Protein AF-A0A7S1S7S4-F1 (afdb_monomer)

Secondary structure (DSSP, 8-state):
-PPP----------------------PPP-------PPPTT-EEE-TTT--EEEHHHHHHSTT-SS-HHHHHHHHHHTPEEHHHHHHHHHHHHHHS------------PPPPTT-EEE-TTT--EEEHHHHHHHHTTTS-HHHHHHHHHHT-EEHHHHHHHHHHS---

Radius of gyration: 30.2 Å; Cα contacts (8 Å, |Δi|>4): 126; chains: 1; bounding box: 64×33×102 Å

pLDDT: mean 80.89, std 17.16, range [42.88, 97.62]

Solvent-accessible surface area (backbone atoms only — not comparable to full-atom values): 10805 Å² total; per-residue (Å²): 140,86,83,91,78,86,80,77,85,77,78,77,76,77,76,76,78,70,70,76,73,78,74,70,70,81,69,73,79,78,85,72,67,90,78,68,86,82,59,64,85,48,43,25,28,38,80,86,81,67,46,73,43,28,58,61,54,59,72,70,41,83,78,80,74,69,52,77,67,54,48,50,49,44,52,53,75,60,29,42,46,50,70,58,52,53,49,51,52,52,48,50,61,54,59,73,57,63,77,71,61,78,80,82,68,64,87,81,64,84,84,55,80,87,47,47,27,31,37,81,89,80,70,46,75,37,29,64,67,55,45,43,71,75,38,50,91,82,40,58,68,68,60,51,50,50,42,51,53,74,64,30,44,45,56,72,56,54,53,50,45,56,71,67,50,72,91,125

Structure (mmCIF, N/CA/C/O backbone):
data_AF-A0A7S1S7S4-F1
#
_entry.id   AF-A0A7S1S7S4-F1
#
loop_
_atom_site.group_PDB
_atom_site.id
_atom_site.type_symbol
_atom_site.label_atom_id
_atom_site.label_alt_id
_atom_site.label_comp_id
_atom_site.label_asym_id
_atom_site.label_entity_id
_atom_site.label_seq_id
_atom_site.pdbx_PDB_ins_code
_atom_site.Cartn_x
_atom_site.Cartn_y
_atom_site.Cartn_z
_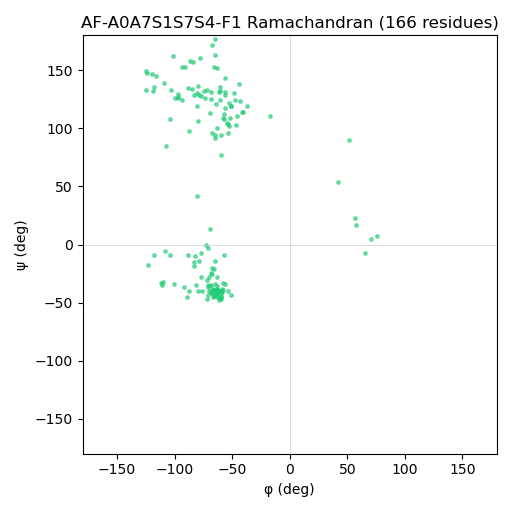atom_site.occupancy
_atom_site.B_iso_or_equiv
_atom_site.auth_seq_id
_atom_site.auth_comp_id
_atom_site.auth_asym_id
_atom_site.auth_atom_id
_atom_site.pdbx_PDB_model_num
ATOM 1 N N . SER A 1 1 ? 35.772 -14.552 69.432 1.00 52.38 1 SER A N 1
ATOM 2 C CA . SER A 1 1 ? 36.071 -13.744 68.235 1.00 52.38 1 SER A CA 1
ATOM 3 C C . SER A 1 1 ? 36.559 -14.619 67.094 1.00 52.38 1 SER A C 1
ATOM 5 O O . SER A 1 1 ? 37.679 -15.105 67.182 1.00 52.38 1 SER A O 1
ATOM 7 N N . PRO A 1 2 ? 35.753 -14.854 66.045 1.00 52.12 2 PRO A N 1
ATOM 8 C CA . PRO A 1 2 ? 36.224 -15.404 64.779 1.00 52.12 2 PRO A CA 1
ATOM 9 C C . PRO A 1 2 ? 36.389 -14.310 63.697 1.00 52.12 2 PRO A C 1
ATOM 11 O O . PRO A 1 2 ? 35.889 -13.194 63.863 1.00 52.12 2 PRO A O 1
ATOM 14 N N . PRO A 1 3 ? 37.147 -14.593 62.620 1.00 58.47 3 PRO A N 1
ATOM 15 C CA . PRO A 1 3 ? 37.834 -13.576 61.831 1.00 58.47 3 PRO A CA 1
ATOM 16 C C . PRO A 1 3 ? 37.029 -13.011 60.652 1.00 58.47 3 PRO A C 1
ATOM 18 O O . PRO A 1 3 ? 36.203 -13.672 60.025 1.00 58.47 3 PRO A O 1
ATOM 21 N N . ARG A 1 4 ? 37.388 -11.766 60.320 1.00 57.50 4 ARG A N 1
ATOM 22 C CA . ARG A 1 4 ? 37.015 -10.993 59.130 1.00 57.50 4 ARG A CA 1
ATOM 23 C C . ARG A 1 4 ? 37.275 -11.786 57.841 1.00 57.50 4 ARG A C 1
ATOM 25 O O . ARG A 1 4 ? 38.428 -12.070 57.521 1.00 57.50 4 ARG A O 1
ATOM 32 N N . ARG A 1 5 ? 36.232 -12.058 57.050 1.00 50.41 5 ARG A N 1
ATOM 33 C CA . ARG A 1 5 ? 36.373 -12.512 55.656 1.00 50.41 5 ARG A CA 1
ATOM 34 C C . ARG A 1 5 ? 36.069 -11.369 54.687 1.00 50.41 5 ARG A C 1
ATOM 36 O O . ARG A 1 5 ? 34.929 -10.954 54.518 1.00 50.41 5 ARG A O 1
ATOM 43 N N . ARG A 1 6 ? 37.148 -10.881 54.066 1.00 60.00 6 ARG A N 1
ATOM 44 C CA . ARG A 1 6 ? 37.174 -10.046 52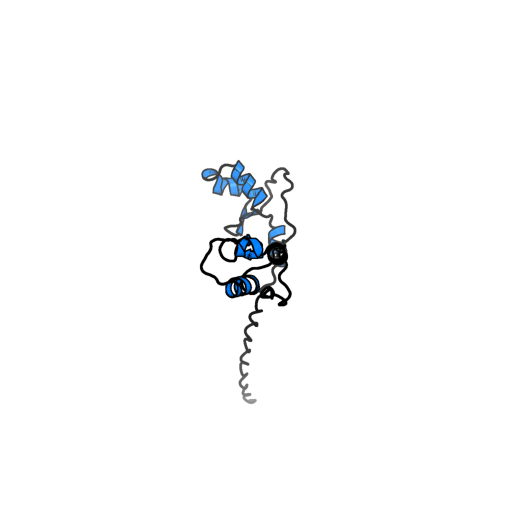.859 1.00 60.00 6 ARG A CA 1
ATOM 45 C C . ARG A 1 6 ? 36.427 -10.764 51.724 1.00 60.00 6 ARG A C 1
ATOM 47 O O . ARG A 1 6 ? 36.878 -11.817 51.285 1.00 60.00 6 ARG A O 1
ATOM 54 N N . SER A 1 7 ? 35.344 -10.167 51.234 1.00 52.00 7 SER A N 1
ATOM 55 C CA . SER A 1 7 ? 34.730 -10.481 49.933 1.00 52.00 7 SER A CA 1
ATOM 56 C C . SER A 1 7 ? 35.051 -9.294 49.026 1.00 52.00 7 SER A C 1
ATOM 58 O O . SER A 1 7 ? 34.461 -8.233 49.180 1.00 52.00 7 SER A O 1
ATOM 60 N N . ARG A 1 8 ? 36.219 -9.273 48.381 1.00 50.56 8 ARG A N 1
ATOM 61 C CA . ARG A 1 8 ? 36.526 -9.866 47.068 1.00 50.56 8 ARG A CA 1
ATOM 62 C C . ARG A 1 8 ? 35.518 -9.429 46.002 1.00 50.56 8 ARG A C 1
ATOM 64 O O . ARG A 1 8 ? 34.473 -10.039 45.807 1.00 50.56 8 ARG A O 1
ATOM 71 N N . GLU A 1 9 ? 35.901 -8.312 45.394 1.00 50.97 9 GLU A N 1
ATOM 72 C CA . GLU A 1 9 ? 35.527 -7.764 44.096 1.00 50.97 9 GLU A CA 1
ATOM 73 C C . GLU A 1 9 ? 34.873 -8.784 43.159 1.00 50.97 9 GLU A C 1
ATOM 75 O O . GLU A 1 9 ? 35.523 -9.691 42.638 1.00 50.97 9 GLU A O 1
ATOM 80 N N . ARG A 1 10 ? 33.573 -8.603 42.913 1.00 48.69 10 ARG A N 1
ATOM 81 C CA . ARG A 1 10 ? 32.925 -9.136 41.717 1.00 48.69 10 ARG A CA 1
ATOM 82 C C . ARG A 1 10 ? 33.076 -8.096 40.619 1.00 48.69 10 ARG A C 1
ATOM 84 O O . ARG A 1 10 ? 32.326 -7.120 40.575 1.00 48.69 10 ARG A O 1
ATOM 91 N N . SER A 1 11 ? 34.088 -8.317 39.779 1.00 48.34 11 SER A N 1
ATOM 92 C CA . SER A 1 11 ? 34.213 -7.739 38.446 1.00 48.34 11 SER A CA 1
ATOM 93 C C . SER A 1 11 ? 32.854 -7.752 37.767 1.00 48.34 11 SER A C 1
ATOM 95 O O . SER A 1 11 ? 32.294 -8.810 37.493 1.00 48.34 11 SER A O 1
ATOM 97 N N . ARG A 1 12 ? 32.317 -6.557 37.530 1.00 53.28 12 ARG A N 1
ATOM 98 C CA . ARG A 1 12 ? 31.197 -6.352 36.622 1.00 53.28 12 ARG A CA 1
ATOM 99 C C . ARG A 1 12 ? 31.723 -6.654 35.227 1.00 53.28 12 ARG A C 1
ATOM 101 O O . ARG A 1 12 ? 32.374 -5.806 34.618 1.00 53.28 12 ARG A O 1
ATOM 108 N N . GLU A 1 13 ? 31.499 -7.888 34.789 1.00 51.53 13 GLU A N 1
ATOM 109 C CA . GLU A 1 13 ? 31.555 -8.281 33.390 1.00 51.53 13 GLU A CA 1
ATOM 110 C C . GLU A 1 13 ? 30.791 -7.224 32.593 1.00 51.53 13 GLU A C 1
ATOM 112 O O . GLU A 1 13 ? 29.586 -7.026 32.757 1.00 51.53 13 GLU A O 1
ATOM 117 N N . ARG A 1 14 ? 31.551 -6.449 31.813 1.00 52.81 14 ARG A N 1
ATOM 118 C CA . ARG A 1 14 ? 31.018 -5.585 30.770 1.00 52.81 14 ARG A CA 1
ATOM 119 C C . ARG A 1 14 ? 30.397 -6.514 29.749 1.00 52.81 14 ARG A C 1
ATOM 121 O O . ARG A 1 14 ? 31.078 -6.993 28.849 1.00 52.81 14 ARG A O 1
ATOM 128 N N . ASP A 1 15 ? 29.114 -6.749 29.961 1.00 52.88 15 ASP A N 1
ATOM 129 C CA . ASP A 1 15 ? 28.184 -7.321 29.015 1.00 52.88 15 ASP A CA 1
ATOM 130 C C . ASP A 1 15 ? 28.380 -6.599 27.679 1.00 52.88 15 ASP A C 1
ATOM 132 O O . ASP 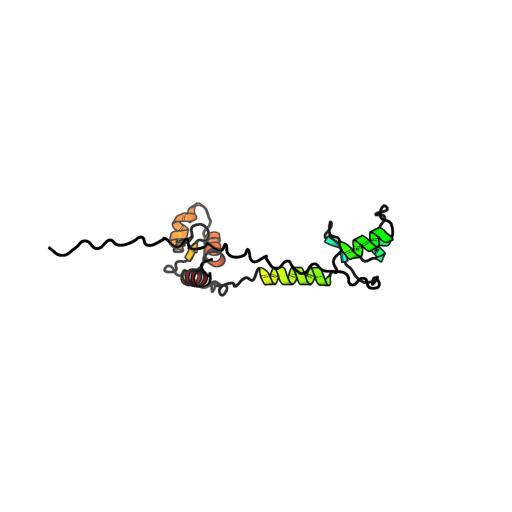A 1 15 ? 28.078 -5.408 27.510 1.00 52.88 15 ASP A O 1
ATOM 136 N N . GLY A 1 16 ? 29.069 -7.297 26.780 1.00 53.19 16 GLY A N 1
ATOM 137 C CA . GLY A 1 16 ? 29.349 -6.847 25.440 1.00 53.19 16 GLY A CA 1
ATOM 138 C C . GLY A 1 16 ? 28.024 -6.746 24.720 1.00 53.19 16 GLY A C 1
ATOM 139 O O . GLY A 1 16 ? 27.561 -7.728 24.147 1.00 53.19 16 GLY A O 1
ATOM 140 N N . ARG A 1 17 ? 27.445 -5.541 24.732 1.00 54.34 17 ARG A N 1
ATOM 141 C CA . ARG A 1 17 ? 26.387 -5.116 23.817 1.00 54.34 17 ARG A CA 1
ATOM 142 C C . ARG A 1 17 ? 26.926 -5.219 22.390 1.00 54.34 17 ARG A C 1
ATOM 144 O O . ARG A 1 17 ? 27.323 -4.222 21.787 1.00 54.34 17 ARG A O 1
ATOM 151 N N . ARG A 1 18 ? 26.978 -6.447 21.867 1.00 55.22 18 ARG A N 1
ATOM 152 C CA . ARG A 1 18 ? 26.962 -6.731 20.438 1.00 55.22 18 ARG A CA 1
ATOM 153 C C . ARG A 1 18 ? 25.718 -6.027 19.935 1.00 55.22 18 ARG A C 1
ATOM 155 O O . ARG A 1 18 ? 24.604 -6.449 20.229 1.00 55.22 18 ARG A O 1
ATOM 162 N N . ARG A 1 19 ? 25.931 -4.892 19.266 1.00 58.31 19 ARG A N 1
ATOM 163 C CA . ARG A 1 19 ? 24.908 -4.289 18.425 1.00 58.31 19 ARG A CA 1
ATOM 164 C C . ARG A 1 19 ? 24.351 -5.427 17.570 1.00 58.31 19 ARG A C 1
ATOM 166 O O . ARG A 1 19 ? 25.174 -6.104 16.948 1.00 58.31 19 ARG A O 1
ATOM 173 N N . PRO A 1 20 ? 23.033 -5.679 17.591 1.00 56.44 20 PRO A N 1
ATOM 174 C CA . PRO A 1 20 ? 22.445 -6.551 16.599 1.00 56.44 20 PRO A CA 1
ATOM 175 C C . PRO A 1 20 ? 22.884 -5.992 15.254 1.00 56.44 20 PRO A C 1
ATOM 177 O O . PRO A 1 20 ? 22.743 -4.792 14.988 1.00 56.44 20 PRO A O 1
ATOM 180 N N . ASP A 1 21 ? 23.562 -6.861 14.517 1.00 52.31 21 ASP A N 1
ATOM 181 C CA . ASP A 1 21 ? 23.887 -6.710 13.116 1.00 52.31 21 ASP A CA 1
ATOM 182 C C . ASP A 1 21 ? 22.680 -6.029 12.471 1.00 52.31 21 ASP A C 1
ATOM 184 O O . ASP A 1 21 ? 21.548 -6.498 12.625 1.00 52.31 21 ASP A O 1
ATOM 188 N N . GLN A 1 22 ? 22.886 -4.841 11.899 1.00 52.25 22 GLN A N 1
ATOM 189 C CA . GLN A 1 22 ? 21.874 -4.229 11.055 1.00 52.25 22 GLN A CA 1
ATOM 190 C C . GLN A 1 22 ? 21.672 -5.222 9.928 1.00 52.25 22 GLN A C 1
ATOM 192 O O . GLN A 1 22 ? 22.457 -5.230 8.990 1.00 52.25 22 GLN A O 1
ATOM 197 N N . GLU A 1 23 ? 20.676 -6.087 10.095 1.00 54.94 23 GLU A N 1
ATOM 198 C CA . GLU A 1 23 ? 20.212 -7.045 9.115 1.00 54.94 23 GLU A CA 1
ATOM 199 C C . GLU A 1 23 ? 19.929 -6.221 7.866 1.00 54.94 23 GLU A C 1
ATOM 201 O O . GLU A 1 23 ? 18.938 -5.482 7.792 1.00 54.94 23 GLU A O 1
ATOM 206 N N . GLU A 1 24 ? 20.924 -6.198 6.975 1.00 53.75 24 GLU A N 1
ATOM 207 C CA . GLU A 1 24 ? 20.909 -5.402 5.768 1.00 53.75 24 GLU A CA 1
ATOM 208 C C . GLU A 1 24 ? 19.663 -5.853 5.037 1.00 53.75 24 GLU A C 1
ATOM 210 O O . GLU A 1 24 ? 19.574 -7.000 4.593 1.00 53.75 24 GLU A O 1
ATOM 215 N N . LYS A 1 25 ? 18.653 -4.972 5.017 1.00 52.84 25 LYS A N 1
ATOM 216 C CA . LYS A 1 25 ? 17.396 -5.221 4.321 1.00 52.84 25 LYS A CA 1
ATOM 217 C C . LYS A 1 25 ? 17.772 -5.830 2.978 1.00 52.84 25 LYS A C 1
ATOM 219 O O . LYS A 1 25 ? 18.559 -5.179 2.285 1.00 52.84 25 LYS A O 1
ATOM 224 N N . PRO A 1 26 ? 17.270 -7.029 2.634 1.00 49.75 26 PRO A N 1
ATOM 225 C CA . PRO A 1 26 ? 17.659 -7.711 1.413 1.00 49.75 26 PRO A CA 1
ATOM 226 C C . PRO A 1 26 ? 17.432 -6.738 0.264 1.00 49.75 26 PRO A C 1
ATOM 228 O O . PRO A 1 26 ? 16.293 -6.429 -0.092 1.00 49.75 26 PRO A O 1
ATOM 231 N N . GLN A 1 2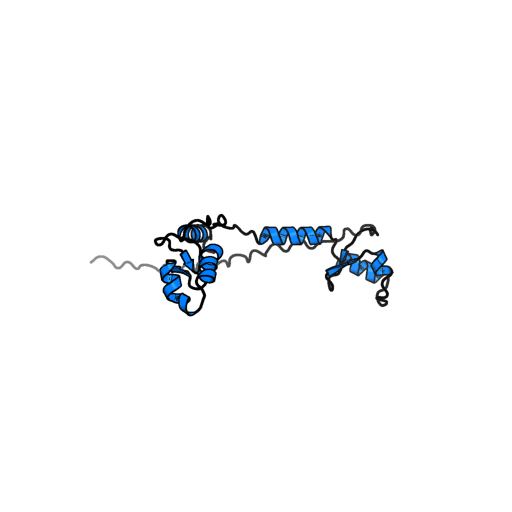7 ? 18.524 -6.160 -0.239 1.00 52.50 27 GLN A N 1
ATOM 232 C CA . GLN A 1 27 ? 18.453 -5.284 -1.388 1.00 52.50 27 GLN A CA 1
ATOM 233 C C . GLN A 1 27 ? 17.968 -6.187 -2.507 1.00 52.50 27 GLN A C 1
ATOM 235 O O . GLN A 1 27 ? 18.572 -7.232 -2.764 1.00 52.50 27 GLN A O 1
ATOM 240 N N . ALA A 1 28 ? 16.824 -5.835 -3.100 1.00 54.72 28 ALA A N 1
ATOM 241 C CA . ALA A 1 28 ? 16.290 -6.583 -4.222 1.00 54.72 28 ALA A CA 1
ATOM 242 C C . ALA A 1 28 ? 17.435 -6.789 -5.225 1.00 54.72 28 ALA A C 1
ATOM 244 O O . ALA A 1 28 ? 18.149 -5.817 -5.503 1.00 54.72 28 ALA A O 1
ATOM 245 N N . PRO A 1 29 ? 17.660 -8.026 -5.702 1.00 62.12 29 PRO A N 1
ATOM 246 C CA . PRO A 1 29 ? 18.801 -8.339 -6.543 1.00 62.12 29 PRO A CA 1
ATOM 247 C C . PRO A 1 29 ? 18.847 -7.327 -7.682 1.00 62.12 29 PRO A C 1
ATOM 249 O O . PRO A 1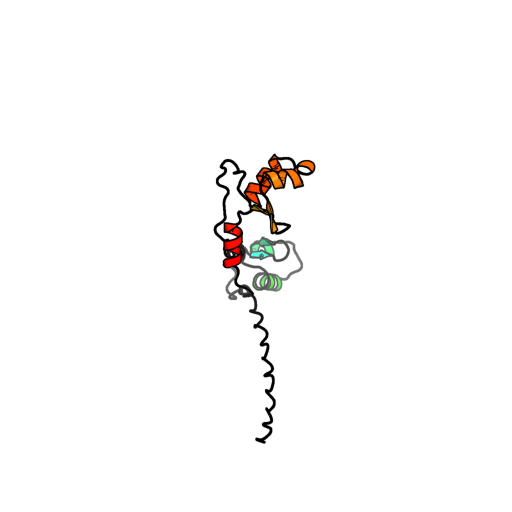 29 ? 17.872 -7.169 -8.422 1.00 62.12 29 PRO A O 1
ATOM 252 N N . ALA A 1 30 ? 19.948 -6.577 -7.754 1.00 70.56 30 ALA A N 1
ATOM 253 C CA . ALA A 1 30 ? 20.166 -5.617 -8.818 1.00 70.56 30 ALA A CA 1
ATOM 254 C C . ALA A 1 30 ? 20.099 -6.400 -10.128 1.00 70.56 30 ALA A C 1
ATOM 256 O O . ALA A 1 30 ? 20.954 -7.246 -10.389 1.00 70.56 30 ALA A O 1
ATOM 257 N N . TRP A 1 31 ? 19.026 -6.187 -10.889 1.00 79.75 31 TRP A N 1
ATOM 258 C CA . TRP A 1 31 ? 18.857 -6.831 -12.179 1.00 79.75 31 TRP A CA 1
ATOM 259 C C . TRP A 1 31 ? 20.070 -6.489 -13.048 1.00 79.75 31 TRP A C 1
ATOM 261 O O . TRP A 1 31 ? 20.462 -5.323 -13.132 1.00 79.75 31 TRP A O 1
ATOM 271 N N . LYS A 1 32 ? 20.691 -7.521 -13.621 1.00 83.00 32 LYS A N 1
ATOM 272 C CA . LYS A 1 32 ? 21.832 -7.408 -14.524 1.00 83.00 32 LYS A CA 1
ATOM 273 C C . LYS A 1 32 ? 21.425 -7.973 -15.872 1.00 83.00 32 LYS A C 1
ATOM 275 O O . LYS A 1 32 ? 20.820 -9.038 -15.931 1.00 83.00 32 LYS A O 1
ATOM 280 N N . ASP A 1 33 ? 21.777 -7.251 -16.921 1.00 86.00 33 ASP A N 1
ATOM 281 C CA . ASP A 1 33 ? 21.679 -7.725 -18.293 1.00 86.00 33 ASP A CA 1
ATOM 282 C C . ASP A 1 33 ? 22.763 -8.789 -18.546 1.00 86.00 33 ASP A C 1
ATOM 284 O O . ASP A 1 33 ? 23.928 -8.586 -18.195 1.00 86.00 33 ASP A O 1
ATOM 288 N N . ASP A 1 34 ? 22.396 -9.921 -19.150 1.00 85.81 34 ASP A N 1
ATOM 289 C CA . ASP A 1 34 ? 23.321 -11.025 -19.462 1.00 85.81 34 ASP A CA 1
ATOM 290 C C . ASP A 1 34 ? 24.277 -10.711 -20.629 1.00 85.81 34 ASP A C 1
ATOM 292 O O . ASP A 1 34 ? 25.102 -11.540 -21.018 1.00 85.81 34 ASP A O 1
ATOM 296 N N . GLY A 1 35 ? 24.172 -9.521 -21.225 1.00 88.50 35 GLY A N 1
ATOM 297 C CA . GLY A 1 35 ? 25.016 -9.088 -22.330 1.00 88.50 35 GLY A CA 1
ATOM 298 C C . GLY A 1 35 ? 24.657 -9.717 -23.679 1.00 88.50 35 GLY A C 1
ATOM 299 O O . GLY A 1 35 ? 25.388 -9.515 -24.652 1.00 88.50 35 GLY A O 1
ATOM 300 N N . GLY A 1 36 ? 23.548 -10.458 -23.750 1.00 91.38 36 GLY A N 1
ATOM 301 C CA . GLY A 1 36 ? 23.069 -11.133 -24.953 1.00 91.38 36 GLY A CA 1
ATOM 302 C C . GLY A 1 36 ? 22.664 -10.184 -26.093 1.00 91.38 36 GLY A C 1
ATOM 303 O O . GLY A 1 36 ? 22.716 -8.957 -25.960 1.00 91.38 36 GLY A O 1
ATOM 304 N N . PRO A 1 37 ? 22.276 -10.737 -27.255 1.00 91.75 37 PRO A N 1
ATOM 305 C CA . PRO A 1 37 ? 21.717 -9.941 -28.342 1.00 91.75 37 PRO A CA 1
ATOM 306 C C . PRO A 1 37 ? 20.429 -9.238 -27.890 1.00 91.75 37 PRO A C 1
ATOM 308 O O . PRO A 1 37 ? 19.575 -9.844 -27.245 1.00 91.75 37 PRO A O 1
ATOM 311 N N . ILE A 1 38 ? 20.294 -7.955 -28.239 1.00 89.69 38 ILE A N 1
ATOM 312 C CA . ILE A 1 38 ? 19.122 -7.146 -27.881 1.00 89.69 38 ILE A CA 1
ATOM 313 C C . ILE A 1 38 ? 17.909 -7.670 -28.644 1.00 89.69 38 ILE A C 1
ATOM 315 O O . ILE A 1 38 ? 17.929 -7.749 -29.873 1.00 89.69 38 ILE A O 1
ATOM 319 N N . ASN A 1 39 ? 16.843 -7.997 -27.917 1.00 91.00 39 ASN A N 1
ATOM 320 C CA . ASN A 1 39 ? 15.573 -8.350 -28.529 1.00 91.00 39 ASN A CA 1
ATOM 321 C C . ASN A 1 39 ? 14.816 -7.063 -28.919 1.00 91.00 39 ASN A C 1
ATOM 323 O O . ASN A 1 39 ? 14.491 -6.271 -28.032 1.00 91.00 39 ASN A O 1
ATOM 327 N N . PRO A 1 40 ? 14.511 -6.832 -30.210 1.00 89.38 40 PRO A N 1
ATOM 328 C CA . PRO A 1 40 ? 13.800 -5.629 -30.647 1.00 89.38 40 PRO A CA 1
ATOM 329 C C . PRO A 1 40 ? 12.356 -5.548 -30.127 1.00 89.38 40 PRO A C 1
ATOM 331 O O . PRO A 1 40 ? 11.799 -4.452 -30.078 1.00 89.38 40 PRO A O 1
ATOM 334 N N . GLU A 1 41 ? 11.759 -6.675 -29.733 1.00 92.56 41 GLU A N 1
ATOM 335 C CA . GLU A 1 41 ? 10.400 -6.739 -29.181 1.00 92.56 41 GLU A CA 1
ATOM 336 C C . GLU A 1 41 ? 10.365 -6.541 -27.659 1.00 92.56 41 GLU A C 1
ATOM 338 O O . GLU A 1 41 ? 9.291 -6.398 -27.074 1.00 92.56 41 GLU A O 1
ATOM 343 N N . GLU A 1 42 ? 11.523 -6.531 -26.992 1.00 93.19 42 GLU A N 1
ATOM 344 C CA . GLU A 1 42 ? 11.576 -6.329 -25.549 1.00 93.19 42 GLU A CA 1
ATOM 345 C C . GLU A 1 42 ? 11.295 -4.865 -25.204 1.00 93.19 42 GLU A C 1
ATOM 347 O O . GLU A 1 42 ? 11.964 -3.951 -25.686 1.00 93.19 42 GLU A O 1
ATOM 352 N N . ALA A 1 43 ? 10.313 -4.652 -24.329 1.00 94.94 43 ALA A N 1
ATOM 353 C CA . ALA A 1 43 ? 10.006 -3.349 -23.769 1.00 94.94 43 ALA A CA 1
ATOM 354 C C . ALA A 1 43 ? 10.666 -3.196 -22.392 1.00 94.94 43 ALA A C 1
ATOM 356 O O . ALA A 1 43 ? 10.460 -4.009 -21.479 1.00 94.94 43 ALA A O 1
ATOM 357 N N . ARG A 1 44 ? 11.442 -2.124 -22.224 1.00 95.56 44 ARG A N 1
ATOM 358 C CA . ARG A 1 44 ? 12.079 -1.775 -20.950 1.00 95.56 44 ARG A CA 1
ATOM 359 C C . ARG A 1 44 ? 11.542 -0.446 -20.431 1.00 95.56 44 ARG A C 1
ATOM 361 O O . ARG A 1 44 ? 11.231 0.454 -21.206 1.00 95.56 44 ARG A O 1
ATOM 368 N N . GLN A 1 45 ? 11.425 -0.337 -19.112 1.00 95.06 45 GLN A N 1
ATOM 369 C CA . GLN A 1 45 ? 11.001 0.872 -18.423 1.00 95.06 45 GLN A CA 1
ATOM 370 C C . GLN A 1 45 ? 12.158 1.865 -18.340 1.00 95.06 45 GLN A C 1
ATOM 372 O O . GLN A 1 45 ? 13.245 1.517 -17.865 1.00 95.06 45 GLN A O 1
ATOM 377 N N . HIS A 1 46 ? 11.912 3.102 -18.758 1.00 92.81 46 HIS A N 1
ATOM 378 C CA . HIS A 1 46 ? 12.873 4.187 -18.634 1.00 92.81 46 HIS A CA 1
ATOM 379 C C . HIS A 1 46 ? 12.866 4.752 -17.199 1.00 92.81 46 HIS A C 1
ATOM 381 O O . HIS A 1 46 ? 11.798 4.926 -16.603 1.00 92.81 46 HIS A O 1
ATOM 387 N N . PRO A 1 47 ? 14.041 5.015 -16.595 1.00 88.94 47 PRO A N 1
ATOM 388 C CA . PRO A 1 47 ? 14.135 5.361 -15.175 1.00 88.94 47 PRO A CA 1
ATOM 389 C C . PRO A 1 47 ? 13.539 6.731 -14.818 1.00 88.94 47 PRO A C 1
ATOM 391 O O . PRO A 1 47 ? 13.165 6.933 -13.664 1.00 88.94 47 PRO A O 1
ATOM 394 N N . GLU A 1 48 ? 13.454 7.667 -15.770 1.00 89.31 48 GLU A N 1
ATOM 395 C CA . GLU A 1 48 ? 13.006 9.044 -15.502 1.00 89.31 48 GLU A CA 1
ATOM 396 C C . GLU A 1 48 ? 11.487 9.224 -15.631 1.00 89.31 48 GLU A C 1
ATOM 398 O O . GLU A 1 48 ? 10.865 9.829 -14.762 1.00 89.31 48 GLU A O 1
ATOM 403 N N . ASP A 1 49 ? 10.873 8.676 -16.684 1.00 92.75 49 ASP A N 1
ATOM 404 C CA . ASP A 1 49 ? 9.450 8.872 -17.012 1.00 92.75 49 ASP A CA 1
ATOM 405 C C . ASP A 1 49 ? 8.571 7.650 -16.671 1.00 92.75 49 ASP A C 1
ATOM 407 O O . ASP A 1 49 ? 7.339 7.722 -16.726 1.00 92.75 49 ASP A O 1
ATOM 411 N N . ARG A 1 50 ? 9.205 6.524 -16.302 1.00 92.44 50 ARG A N 1
ATOM 412 C CA . ARG A 1 50 ? 8.578 5.220 -16.036 1.00 92.44 50 ARG A CA 1
ATOM 413 C C . ARG A 1 50 ? 7.762 4.654 -17.205 1.00 92.44 50 ARG A C 1
ATOM 415 O O . ARG A 1 50 ? 6.969 3.734 -16.991 1.00 92.44 50 ARG A O 1
ATOM 422 N N . GLN A 1 51 ? 7.960 5.163 -18.418 1.00 95.50 51 GLN A N 1
ATOM 423 C CA . GLN A 1 51 ? 7.335 4.656 -19.637 1.00 95.50 51 GLN A CA 1
ATOM 424 C C . GLN A 1 51 ? 8.123 3.474 -20.201 1.00 95.50 51 GLN A C 1
ATOM 426 O O . GLN A 1 51 ? 9.312 3.306 -19.926 1.00 95.50 51 GLN A O 1
ATOM 431 N N . TYR A 1 52 ? 7.443 2.643 -20.989 1.00 95.00 52 TYR A N 1
ATOM 432 C CA . TYR A 1 52 ? 8.038 1.485 -21.645 1.00 95.00 52 TYR A CA 1
ATOM 433 C C . TYR A 1 52 ? 8.357 1.809 -23.095 1.00 95.00 52 TYR A C 1
ATOM 435 O O . TYR A 1 52 ? 7.471 2.204 -23.852 1.00 95.00 52 TYR A O 1
ATOM 443 N N . TYR A 1 53 ? 9.605 1.580 -23.482 1.00 95.44 53 TYR A N 1
ATOM 444 C CA . TYR A 1 53 ? 10.051 1.739 -24.858 1.00 95.44 53 TYR A CA 1
ATOM 445 C C . TYR A 1 53 ? 10.692 0.451 -25.344 1.00 95.44 53 TYR A C 1
ATOM 447 O O . TYR A 1 53 ? 11.293 -0.281 -24.558 1.00 95.44 53 TYR A O 1
ATOM 455 N N . THR A 1 54 ? 10.579 0.198 -26.643 1.00 95.12 54 THR A N 1
ATOM 456 C CA . THR A 1 54 ? 11.402 -0.791 -27.353 1.00 95.12 54 THR A CA 1
ATOM 457 C C . THR A 1 54 ? 12.705 -0.150 -27.826 1.00 95.12 54 THR A C 1
ATOM 459 O O . THR A 1 54 ? 12.775 1.068 -28.022 1.00 95.12 54 THR A O 1
ATOM 462 N N . PHE A 1 55 ? 13.738 -0.959 -28.069 1.00 92.38 55 PHE A N 1
ATOM 463 C CA . PHE A 1 55 ? 15.023 -0.450 -28.560 1.00 92.38 55 PHE A CA 1
ATOM 464 C C . PHE A 1 55 ? 14.868 0.307 -29.893 1.00 92.38 55 PHE A C 1
ATOM 466 O O . PHE A 1 55 ? 15.442 1.379 -30.078 1.00 92.38 55 PHE A O 1
ATOM 473 N N . ALA A 1 56 ? 14.007 -0.195 -30.788 1.00 92.44 56 ALA A N 1
ATOM 474 C CA . ALA A 1 56 ? 13.695 0.452 -32.062 1.00 92.44 56 ALA A CA 1
ATOM 475 C C . ALA A 1 56 ? 12.993 1.811 -31.883 1.00 92.44 56 ALA A C 1
ATOM 477 O O . ALA A 1 56 ? 13.305 2.763 -32.597 1.00 92.44 56 ALA A O 1
ATOM 478 N N . GLN A 1 57 ? 12.075 1.927 -30.915 1.00 92.50 57 GLN A N 1
ATOM 479 C CA . GLN A 1 57 ? 11.411 3.198 -30.603 1.00 92.50 57 GLN A CA 1
ATOM 480 C C . GLN A 1 57 ? 12.388 4.230 -30.038 1.00 92.50 57 GLN A C 1
ATOM 482 O O . GLN A 1 57 ? 12.305 5.397 -30.410 1.00 92.50 57 GLN A O 1
ATOM 487 N N . LEU A 1 58 ? 13.331 3.817 -29.186 1.00 89.88 58 LEU A N 1
ATOM 488 C CA . LEU A 1 58 ? 14.367 4.719 -28.674 1.00 89.88 58 LEU A CA 1
ATOM 489 C C . LEU A 1 58 ? 15.321 5.174 -29.771 1.00 89.88 58 LEU A C 1
ATOM 491 O O . LEU A 1 58 ? 15.661 6.352 -29.821 1.00 89.88 58 LEU A O 1
ATOM 495 N N . GLN A 1 59 ? 15.714 4.271 -30.670 1.00 89.44 59 GLN A N 1
ATOM 496 C CA . GLN A 1 59 ? 16.565 4.615 -31.808 1.00 89.44 59 GLN A CA 1
ATOM 497 C C . GLN A 1 59 ? 15.865 5.578 -32.781 1.00 89.44 59 GLN A C 1
ATOM 499 O O . GLN A 1 59 ? 16.515 6.436 -33.375 1.00 89.44 59 GLN A O 1
ATOM 504 N N . ALA A 1 60 ? 14.545 5.447 -32.936 1.00 90.31 60 ALA A N 1
ATOM 505 C CA . ALA A 1 60 ? 13.722 6.360 -33.724 1.00 90.31 60 ALA A CA 1
ATOM 506 C C . ALA A 1 60 ? 13.390 7.670 -32.987 1.00 90.31 60 ALA A C 1
ATOM 508 O O . ALA A 1 60 ? 12.917 8.620 -33.617 1.00 90.31 60 ALA A O 1
ATOM 509 N N . SER A 1 61 ? 13.609 7.733 -31.670 1.00 85.19 61 SER A N 1
ATOM 510 C CA . SER A 1 61 ? 13.291 8.916 -30.883 1.00 85.19 61 SER A CA 1
ATOM 511 C C . SER A 1 61 ? 14.234 10.063 -31.262 1.00 85.19 61 SER A C 1
ATOM 513 O O . SER A 1 61 ? 15.456 9.892 -31.250 1.00 85.19 61 SER A O 1
ATOM 515 N N . PRO A 1 62 ? 13.711 11.272 -31.530 1.00 71.06 62 PRO A N 1
ATOM 516 C CA . PRO A 1 62 ? 14.516 12.449 -31.849 1.00 71.06 62 PRO A 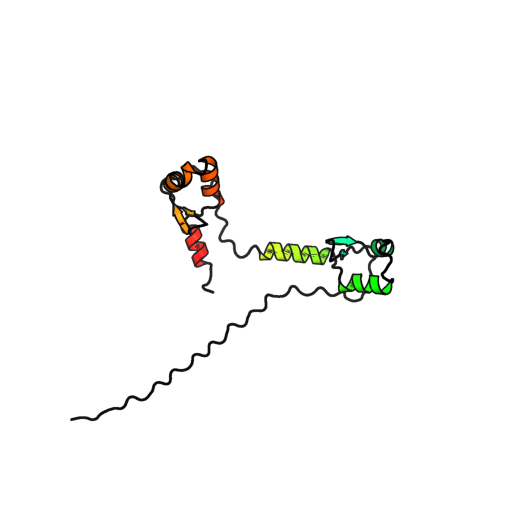CA 1
ATOM 517 C C . PRO A 1 62 ? 15.321 12.986 -30.652 1.00 71.06 62 PRO A C 1
ATOM 519 O O . PRO A 1 62 ? 15.868 14.083 -30.729 1.00 71.06 62 PRO A O 1
ATOM 522 N N . SER A 1 63 ? 15.435 12.220 -29.561 1.00 64.62 63 SER A N 1
ATOM 523 C CA . SER A 1 63 ? 16.236 12.534 -28.373 1.00 64.62 63 SER A CA 1
ATOM 524 C C . SER A 1 63 ? 17.724 12.778 -28.675 1.00 64.62 63 SER A C 1
ATOM 526 O O . SER A 1 63 ? 18.433 13.242 -27.791 1.00 64.62 63 SER A O 1
ATOM 528 N N . GLY A 1 64 ? 18.190 12.514 -29.906 1.00 55.31 64 GLY A N 1
ATOM 529 C CA . GLY A 1 64 ? 19.087 13.390 -30.685 1.00 55.31 64 GLY A CA 1
ATOM 530 C C . GLY A 1 64 ? 20.510 13.654 -30.182 1.00 55.31 64 GLY A C 1
ATOM 531 O O . GLY A 1 64 ? 21.292 14.268 -30.901 1.00 55.31 64 GLY A O 1
ATOM 532 N N . GLN A 1 65 ? 20.862 13.209 -28.979 1.00 75.75 65 GLN A N 1
ATOM 533 C CA . GLN A 1 65 ? 22.140 13.518 -28.338 1.00 75.75 65 GLN A CA 1
ATOM 534 C C . GLN A 1 65 ? 22.951 12.279 -27.962 1.00 75.75 65 GLN A C 1
ATOM 536 O O . GLN A 1 65 ? 24.151 12.408 -27.754 1.00 75.75 65 GLN A O 1
ATOM 541 N N . LEU A 1 66 ? 22.334 11.097 -27.897 1.00 83.88 66 LEU A N 1
ATOM 542 C CA . LEU A 1 66 ? 23.023 9.858 -27.536 1.00 83.88 66 LEU A CA 1
ATOM 543 C C . LEU A 1 66 ? 23.410 9.087 -28.796 1.00 83.88 66 LEU A C 1
ATOM 545 O O . LEU A 1 66 ? 22.563 8.814 -29.651 1.00 83.88 66 LEU A O 1
ATOM 549 N N . GLY A 1 67 ? 24.688 8.724 -28.910 1.00 90.44 67 GLY A N 1
ATOM 550 C CA . GLY A 1 67 ? 25.139 7.817 -29.962 1.00 90.44 67 GLY A CA 1
ATOM 551 C C . GLY A 1 67 ? 24.527 6.415 -29.807 1.00 90.44 67 GLY A C 1
ATOM 552 O O . GLY A 1 67 ? 24.081 6.049 -28.718 1.00 90.44 67 GLY A O 1
ATOM 553 N N . PRO A 1 68 ? 24.549 5.573 -30.859 1.00 89.19 68 PRO A N 1
ATOM 554 C CA . PRO A 1 68 ? 23.989 4.218 -30.797 1.00 89.19 68 PRO A CA 1
ATOM 555 C C . PRO A 1 68 ? 24.624 3.355 -29.693 1.00 89.19 68 PRO A C 1
ATOM 557 O O . PRO A 1 68 ? 23.934 2.551 -29.076 1.00 89.19 68 PRO A O 1
ATOM 560 N N . GLN A 1 69 ? 25.914 3.558 -29.398 1.00 90.19 69 GLN A N 1
ATOM 561 C CA . GLN A 1 69 ? 26.605 2.866 -28.303 1.00 90.19 69 GLN A CA 1
ATOM 562 C C . GLN A 1 69 ? 26.139 3.333 -26.917 1.00 90.19 69 GLN A C 1
ATOM 564 O O . GLN A 1 69 ? 25.976 2.514 -26.019 1.00 90.19 69 GLN A O 1
ATOM 569 N N . GLU A 1 70 ? 25.901 4.634 -26.731 1.00 90.56 70 GLU A N 1
ATOM 570 C CA . GLU A 1 70 ? 25.416 5.178 -25.455 1.00 90.56 70 GLU A CA 1
ATOM 571 C C . GLU A 1 70 ? 23.962 4.785 -25.196 1.00 90.56 70 GLU A C 1
ATOM 573 O O . GLU A 1 70 ? 23.591 4.493 -24.060 1.00 90.56 70 GLU A O 1
ATOM 578 N N . LEU A 1 71 ? 23.147 4.735 -26.254 1.00 90.62 71 LEU A N 1
ATOM 579 C CA . LEU A 1 71 ? 21.767 4.265 -26.185 1.00 90.62 71 LEU A CA 1
ATOM 580 C C . LEU A 1 71 ? 21.719 2.786 -25.784 1.00 90.62 71 LEU A C 1
ATOM 582 O O . LEU A 1 71 ? 20.952 2.419 -24.896 1.00 90.62 71 LEU A O 1
ATOM 586 N N . GLU A 1 72 ? 22.582 1.948 -26.364 1.00 91.56 72 GLU A N 1
ATOM 587 C CA . GLU A 1 72 ? 22.733 0.550 -25.950 1.00 91.56 72 GLU A CA 1
ATOM 588 C C . GLU A 1 72 ? 23.204 0.415 -24.494 1.00 91.56 72 GLU A C 1
ATOM 590 O O . GLU A 1 72 ? 22.624 -0.366 -23.736 1.00 91.56 72 GLU A O 1
ATOM 595 N N . ALA A 1 73 ? 24.204 1.194 -24.074 1.00 91.31 73 ALA A N 1
ATOM 596 C CA . ALA A 1 73 ? 24.673 1.188 -22.690 1.00 91.31 73 ALA A CA 1
ATOM 597 C C . ALA A 1 73 ? 23.548 1.585 -21.717 1.00 91.31 73 ALA A C 1
ATOM 599 O O . ALA A 1 73 ? 23.281 0.874 -20.748 1.00 91.31 73 ALA A O 1
ATOM 600 N N . MET A 1 74 ? 22.802 2.653 -22.016 1.00 90.69 74 MET A N 1
ATOM 601 C CA . MET A 1 74 ? 21.639 3.065 -21.224 1.00 90.69 74 MET A CA 1
ATOM 602 C C . MET A 1 74 ? 20.563 1.969 -21.173 1.00 90.69 74 MET A C 1
ATOM 604 O O . MET A 1 74 ? 20.030 1.684 -20.097 1.00 90.69 74 MET A O 1
ATOM 608 N N . TRP A 1 75 ? 20.253 1.347 -22.313 1.00 91.50 75 TRP A N 1
ATOM 609 C CA . TRP A 1 75 ? 19.273 0.266 -22.412 1.00 91.50 75 TRP A CA 1
ATOM 610 C C . TRP A 1 75 ? 19.637 -0.924 -21.518 1.00 91.50 75 TRP A C 1
ATOM 612 O O . TRP A 1 75 ? 18.761 -1.493 -20.864 1.00 91.50 75 TRP A O 1
ATOM 622 N N . ARG A 1 76 ? 20.923 -1.291 -21.465 1.00 91.88 76 ARG A N 1
ATOM 623 C CA . ARG A 1 76 ? 21.431 -2.422 -20.671 1.00 91.88 76 ARG A CA 1
ATOM 624 C C . ARG A 1 76 ? 21.612 -2.095 -19.191 1.00 91.88 76 ARG A C 1
ATOM 626 O O . ARG A 1 76 ? 21.300 -2.931 -18.351 1.00 91.88 76 ARG A O 1
ATOM 633 N N . GLU A 1 77 ? 22.107 -0.905 -18.861 1.00 90.19 77 GLU A N 1
ATOM 634 C CA . GLU A 1 77 ? 22.481 -0.558 -17.483 1.00 90.19 77 GLU A CA 1
ATOM 635 C C . GLU A 1 77 ? 21.354 0.108 -16.691 1.00 90.19 77 GLU A C 1
ATOM 637 O O . GLU A 1 77 ? 21.239 -0.099 -15.481 1.00 90.19 77 GLU A O 1
ATOM 642 N N . LYS A 1 78 ? 20.539 0.944 -17.344 1.00 90.38 78 LYS A N 1
ATOM 643 C CA . LYS A 1 78 ? 19.571 1.810 -16.654 1.00 90.38 78 LYS A CA 1
ATOM 644 C C . LYS A 1 78 ? 18.121 1.401 -16.864 1.00 90.38 78 LYS A C 1
ATOM 646 O O . LYS A 1 78 ? 17.307 1.617 -15.965 1.00 90.38 78 LYS A O 1
ATOM 651 N N . MET A 1 79 ? 17.782 0.848 -18.027 1.00 92.94 79 MET A N 1
ATOM 652 C CA . MET A 1 79 ? 16.405 0.464 -18.330 1.00 92.94 79 MET A CA 1
ATOM 653 C C . MET A 1 79 ? 16.114 -0.957 -17.860 1.00 92.94 79 MET A C 1
ATOM 655 O O . MET A 1 79 ? 16.895 -1.875 -18.089 1.00 92.94 79 MET A O 1
ATOM 659 N N . LYS A 1 80 ? 14.966 -1.145 -17.204 1.00 93.25 80 LYS A N 1
ATOM 660 C CA . LYS A 1 80 ? 14.584 -2.440 -16.625 1.00 93.25 80 LYS A CA 1
ATOM 661 C C . LYS A 1 80 ? 13.539 -3.141 -17.490 1.00 93.25 80 LYS A C 1
ATOM 663 O O . LYS A 1 80 ? 12.540 -2.504 -17.821 1.00 93.25 80 LYS A O 1
ATOM 668 N N . PRO A 1 81 ? 13.683 -4.437 -17.803 1.00 94.38 81 PRO A N 1
ATOM 669 C CA . PRO A 1 81 ? 12.643 -5.197 -18.486 1.00 94.38 81 PRO A CA 1
ATOM 670 C C . PRO A 1 81 ? 11.318 -5.159 -17.731 1.00 94.38 81 PRO A C 1
ATOM 672 O O . PRO A 1 81 ? 11.290 -5.220 -16.498 1.00 94.38 81 PRO A O 1
ATOM 675 N N . GLN A 1 82 ? 10.210 -5.110 -18.470 1.00 92.25 82 GLN A N 1
ATOM 676 C CA . GLN A 1 82 ? 8.870 -5.071 -17.881 1.00 92.25 82 GLN A CA 1
ATOM 677 C C . GLN A 1 82 ? 8.616 -6.219 -16.896 1.00 92.25 82 GLN A C 1
ATOM 679 O O . GLN A 1 82 ? 8.064 -5.985 -15.823 1.00 92.25 82 GLN A O 1
ATOM 684 N N . ALA A 1 83 ? 9.082 -7.430 -17.212 1.00 89.56 83 ALA A N 1
ATOM 685 C CA . ALA A 1 83 ? 8.950 -8.591 -16.333 1.00 89.56 83 ALA A CA 1
ATOM 686 C C . ALA A 1 83 ? 9.607 -8.370 -14.956 1.00 89.56 83 ALA A C 1
ATOM 688 O O . ALA A 1 83 ? 9.053 -8.758 -13.930 1.00 89.56 83 ALA A O 1
ATOM 689 N N . VAL A 1 84 ? 10.760 -7.695 -14.922 1.00 89.88 84 VAL A N 1
ATOM 690 C CA . VAL A 1 84 ? 11.499 -7.397 -13.686 1.00 89.88 84 VAL A CA 1
ATOM 691 C C . VAL A 1 84 ? 10.760 -6.355 -12.857 1.00 89.88 84 VAL A C 1
ATOM 693 O O . VAL A 1 84 ? 10.646 -6.508 -11.643 1.00 89.88 84 VAL A O 1
ATOM 696 N N . VAL A 1 85 ? 10.246 -5.304 -13.502 1.00 90.00 85 VAL A N 1
ATOM 697 C CA . VAL A 1 85 ? 9.458 -4.265 -12.822 1.00 90.00 85 VAL A CA 1
ATOM 698 C C . VAL A 1 85 ? 8.204 -4.881 -12.211 1.00 90.00 85 VAL A C 1
ATOM 700 O O . VAL A 1 85 ? 7.971 -4.723 -11.016 1.00 90.00 85 VAL A O 1
ATOM 703 N N . GLN A 1 86 ? 7.473 -5.684 -12.985 1.00 88.19 86 GLN A N 1
ATOM 704 C CA . GLN A 1 86 ? 6.265 -6.355 -12.516 1.00 88.19 86 GLN A CA 1
ATOM 705 C C . GLN A 1 86 ? 6.555 -7.318 -11.357 1.00 88.19 86 GLN A C 1
ATOM 707 O O . GLN A 1 86 ? 5.801 -7.362 -10.387 1.00 88.19 86 GLN A O 1
ATOM 712 N N . GLN A 1 87 ? 7.671 -8.052 -11.405 1.00 87.06 87 GLN A N 1
ATOM 713 C CA . GLN A 1 87 ? 8.092 -8.908 -10.297 1.00 87.06 87 GLN A CA 1
ATOM 714 C C . GLN A 1 87 ? 8.451 -8.093 -9.045 1.00 87.06 87 GLN A C 1
ATOM 716 O O . GLN A 1 87 ? 8.109 -8.503 -7.937 1.00 87.06 87 GLN A O 1
ATOM 721 N N . GLN A 1 88 ? 9.108 -6.938 -9.195 1.00 85.56 88 GLN A N 1
ATOM 722 C CA . GLN A 1 88 ? 9.416 -6.044 -8.074 1.00 85.56 88 GLN A CA 1
ATOM 723 C C . GLN A 1 88 ? 8.149 -5.440 -7.461 1.00 85.56 88 GLN A C 1
ATOM 725 O O . GLN A 1 88 ? 8.050 -5.376 -6.239 1.00 85.56 88 GLN A O 1
ATOM 730 N N . GLU A 1 89 ? 7.169 -5.044 -8.271 1.00 85.06 89 GLU A N 1
ATOM 731 C CA . GLU A 1 89 ? 5.876 -4.545 -7.790 1.00 85.06 89 GLU A CA 1
ATOM 732 C C . GLU A 1 89 ? 5.063 -5.648 -7.101 1.00 85.06 89 GLU A C 1
ATOM 734 O O . GLU A 1 89 ? 4.509 -5.434 -6.021 1.00 85.06 89 GLU A O 1
ATOM 739 N N . ALA A 1 90 ? 5.058 -6.861 -7.657 1.00 81.50 90 ALA A N 1
ATOM 740 C CA . ALA A 1 90 ? 4.448 -8.029 -7.025 1.00 81.50 90 ALA A CA 1
ATOM 741 C C . ALA A 1 90 ? 5.129 -8.373 -5.688 1.00 81.50 90 ALA A C 1
ATOM 743 O O . ALA A 1 90 ? 4.460 -8.657 -4.699 1.00 81.50 90 ALA A O 1
ATOM 744 N N . ALA A 1 91 ? 6.459 -8.292 -5.615 1.00 77.56 91 ALA A N 1
ATOM 745 C CA . ALA A 1 91 ? 7.199 -8.515 -4.376 1.00 77.56 91 ALA A CA 1
ATOM 746 C C . ALA A 1 91 ? 6.977 -7.392 -3.349 1.00 77.56 91 ALA A C 1
ATOM 748 O O . ALA A 1 91 ? 6.903 -7.666 -2.154 1.00 77.56 91 ALA A O 1
ATOM 749 N N . GLN A 1 92 ? 6.838 -6.137 -3.786 1.00 72.62 92 GLN A N 1
ATOM 750 C CA . GLN A 1 92 ? 6.529 -5.014 -2.895 1.00 72.62 92 GLN A CA 1
ATOM 751 C C . GLN A 1 92 ? 5.110 -5.109 -2.335 1.00 72.62 92 GLN A C 1
ATOM 753 O O . GLN A 1 92 ? 4.923 -4.900 -1.140 1.00 72.62 92 GLN A O 1
ATOM 758 N N . THR A 1 93 ? 4.134 -5.479 -3.164 1.00 66.19 93 THR A N 1
ATOM 759 C CA . THR A 1 93 ? 2.748 -5.712 -2.724 1.00 66.19 93 THR A CA 1
ATOM 760 C C . THR A 1 93 ? 2.625 -6.956 -1.837 1.00 66.19 93 THR A C 1
ATOM 762 O O . THR A 1 93 ? 1.886 -6.946 -0.852 1.00 66.19 93 THR A O 1
ATOM 765 N N . ALA A 1 94 ? 3.414 -8.001 -2.096 1.00 59.53 94 ALA A N 1
ATOM 766 C CA . ALA A 1 94 ? 3.500 -9.163 -1.212 1.00 59.53 94 ALA A CA 1
ATOM 767 C C . ALA A 1 94 ? 4.230 -8.851 0.112 1.00 59.53 94 ALA A C 1
ATOM 769 O O . ALA A 1 94 ? 3.852 -9.366 1.159 1.00 59.53 94 ALA A O 1
ATOM 770 N N . GLY A 1 95 ? 5.249 -7.985 0.104 1.00 48.97 95 GLY A N 1
ATOM 771 C CA . GLY A 1 95 ? 6.047 -7.633 1.287 1.00 48.97 95 GLY A CA 1
ATOM 772 C C . GLY A 1 95 ? 5.371 -6.651 2.251 1.00 48.97 95 GLY A C 1
ATOM 773 O O . GLY A 1 95 ? 5.612 -6.705 3.460 1.00 48.97 95 GLY A O 1
ATOM 774 N N . THR A 1 96 ? 4.477 -5.788 1.761 1.00 48.09 96 THR A N 1
ATOM 775 C CA . THR A 1 96 ? 3.589 -4.982 2.622 1.00 48.09 96 THR A CA 1
ATOM 776 C C . THR A 1 96 ? 2.417 -5.781 3.188 1.00 48.09 96 THR A C 1
ATOM 778 O O . THR A 1 96 ? 1.762 -5.314 4.116 1.00 48.09 96 THR A O 1
ATOM 781 N N . SER A 1 97 ? 2.234 -7.032 2.755 1.00 46.47 97 SER A N 1
ATOM 782 C CA . SER A 1 97 ? 1.399 -8.031 3.435 1.00 46.47 97 SER A CA 1
ATOM 783 C C . SER A 1 97 ? 2.155 -8.671 4.611 1.00 46.47 97 SER A C 1
ATOM 785 O O . SER A 1 97 ? 2.127 -9.885 4.806 1.00 46.47 97 SER A O 1
ATOM 787 N N . SER A 1 98 ? 2.889 -7.865 5.384 1.00 42.88 98 SER A N 1
ATOM 788 C CA . SER A 1 98 ? 3.519 -8.304 6.628 1.00 42.88 98 SER A CA 1
ATOM 789 C C . SER A 1 98 ? 2.421 -8.716 7.600 1.00 42.88 98 SER A C 1
ATOM 791 O O . SER A 1 98 ? 1.776 -7.863 8.197 1.00 42.88 98 SER A O 1
ATOM 793 N N . THR A 1 99 ? 2.201 -10.027 7.706 1.00 44.31 99 THR A N 1
ATOM 794 C CA . THR A 1 99 ? 1.567 -10.706 8.841 1.00 44.31 99 THR A CA 1
ATOM 795 C C . THR A 1 99 ? 0.360 -9.955 9.395 1.00 44.31 99 THR A C 1
ATOM 797 O O . THR A 1 99 ? 0.301 -9.644 10.583 1.00 44.31 99 THR A O 1
ATOM 800 N N . ALA A 1 100 ? -0.600 -9.627 8.527 1.00 46.19 100 ALA A N 1
ATOM 801 C CA . ALA A 1 100 ? -1.882 -9.135 8.989 1.00 46.19 100 ALA A CA 1
ATOM 802 C C . ALA A 1 100 ? -2.439 -10.208 9.928 1.00 46.19 100 ALA A C 1
ATOM 804 O O . ALA A 1 100 ? -2.754 -11.326 9.505 1.00 46.19 100 ALA A O 1
ATOM 805 N N . ALA A 1 101 ? -2.529 -9.881 11.220 1.00 51.94 101 ALA A N 1
ATOM 806 C CA . ALA A 1 101 ? -3.460 -10.570 12.089 1.00 51.94 101 ALA A CA 1
ATOM 807 C C . ALA A 1 101 ? -4.782 -10.676 11.320 1.00 51.94 101 ALA A C 1
ATOM 809 O O . ALA A 1 101 ? -5.114 -9.723 10.609 1.00 51.94 101 ALA A O 1
ATOM 810 N N . PRO A 1 102 ? -5.470 -11.832 11.380 1.00 59.09 102 PRO A N 1
ATOM 811 C CA . PRO A 1 102 ? -6.643 -12.106 10.556 1.00 59.09 102 PRO A CA 1
ATOM 812 C C . PRO A 1 102 ? -7.504 -10.856 10.496 1.00 59.09 102 PRO A C 1
ATOM 814 O O . PRO A 1 102 ? -7.942 -10.396 11.550 1.00 59.09 102 PRO A O 1
ATOM 817 N N . GLU A 1 103 ? -7.609 -10.279 9.292 1.00 67.56 103 GLU A N 1
ATOM 818 C CA . GLU A 1 103 ? -8.256 -8.995 9.046 1.00 67.56 103 GLU A CA 1
ATOM 819 C C . GLU A 1 103 ? -9.644 -9.082 9.662 1.00 67.56 103 GLU A C 1
ATOM 821 O O . GLU A 1 103 ? -10.524 -9.787 9.162 1.00 67.56 103 GLU A O 1
ATOM 826 N N . TRP A 1 104 ? -9.791 -8.475 10.837 1.00 80.56 104 TRP A N 1
ATOM 827 C CA . TRP A 1 104 ? -11.053 -8.506 11.534 1.00 80.56 104 TRP A CA 1
ATOM 828 C C . TRP A 1 104 ? -12.006 -7.658 10.706 1.00 80.56 104 TRP A C 1
ATOM 830 O O . TRP A 1 104 ? -11.799 -6.456 10.543 1.00 80.56 104 TRP A O 1
ATOM 840 N N . LYS A 1 105 ? -13.002 -8.320 10.124 1.00 83.19 105 LYS A N 1
ATOM 841 C CA . LYS A 1 105 ? -14.103 -7.666 9.436 1.00 83.19 105 LYS A CA 1
ATOM 842 C C . LYS A 1 105 ? -15.260 -7.572 10.406 1.00 83.19 105 LYS A C 1
ATOM 844 O O . LYS A 1 105 ? -15.643 -8.578 11.004 1.00 83.19 105 LYS A O 1
ATOM 849 N N . ASP A 1 106 ? -15.801 -6.368 10.529 1.00 86.44 106 ASP A N 1
ATOM 850 C CA . ASP A 1 106 ? -17.105 -6.163 11.138 1.00 86.44 106 ASP A CA 1
ATOM 851 C C . ASP A 1 106 ? -18.128 -7.022 10.385 1.00 86.44 106 ASP A C 1
ATOM 853 O O . ASP A 1 106 ? -18.160 -7.032 9.152 1.00 86.44 106 ASP A O 1
ATOM 857 N N . ASP A 1 107 ? -18.940 -7.775 11.117 1.00 87.75 107 ASP A N 1
ATOM 858 C CA . ASP A 1 107 ? -19.972 -8.639 10.541 1.00 87.75 107 ASP A CA 1
ATOM 859 C C . ASP A 1 107 ? -21.152 -7.851 9.942 1.00 87.75 107 ASP A C 1
ATOM 861 O O . ASP A 1 107 ? -22.059 -8.447 9.359 1.00 87.75 107 ASP A O 1
ATOM 865 N N . GLY A 1 108 ? -21.149 -6.517 10.058 1.00 90.50 108 GLY A N 1
ATOM 866 C CA . GLY A 1 108 ? -22.239 -5.653 9.614 1.00 90.50 108 GLY A CA 1
ATOM 867 C C . GLY A 1 108 ? -23.493 -5.785 10.478 1.00 90.50 108 GLY A C 1
ATOM 868 O O . GLY A 1 108 ? -24.520 -5.181 10.163 1.00 90.50 108 GLY A O 1
ATOM 869 N N . GLY A 1 109 ? -23.431 -6.565 11.560 1.00 93.19 109 GLY A N 1
ATOM 870 C CA . GLY A 1 109 ? -24.508 -6.713 12.516 1.00 93.19 109 GLY A CA 1
ATOM 871 C C . GLY A 1 109 ? -24.779 -5.434 13.314 1.00 93.19 109 GLY A C 1
ATOM 872 O O . GLY A 1 109 ? -24.045 -4.439 13.225 1.00 93.19 109 GLY A O 1
ATOM 873 N N . PRO A 1 110 ? -25.871 -5.431 14.095 1.00 93.88 110 PRO A N 1
ATOM 874 C CA . PRO A 1 110 ? -26.185 -4.325 14.985 1.00 93.88 110 PRO A CA 1
ATOM 875 C C . PRO A 1 110 ? -25.070 -4.131 16.018 1.00 93.88 110 PRO A C 1
ATOM 877 O O . PRO A 1 110 ? -24.639 -5.086 16.668 1.00 93.88 110 PRO A O 1
ATOM 880 N N . ILE A 1 111 ? -24.640 -2.878 16.182 1.00 93.06 111 ILE A N 1
ATOM 881 C CA . ILE A 1 111 ? -23.608 -2.499 17.149 1.00 93.06 111 ILE A CA 1
ATOM 882 C C . ILE A 1 111 ? -24.081 -2.861 18.556 1.00 93.06 111 ILE A C 1
ATOM 884 O O . ILE A 1 111 ? -25.148 -2.433 19.004 1.00 93.06 111 ILE A O 1
ATOM 888 N N . ARG A 1 112 ? -23.273 -3.652 19.262 1.00 93.12 112 ARG A N 1
ATOM 889 C CA . ARG A 1 112 ? -23.556 -4.039 20.642 1.00 93.12 112 ARG A CA 1
ATOM 890 C C . ARG A 1 112 ? -23.154 -2.908 21.596 1.00 93.12 112 ARG A C 1
ATOM 892 O O . ARG A 1 112 ? -22.026 -2.428 21.507 1.00 93.12 112 ARG A O 1
ATOM 899 N N . PRO A 1 113 ? -24.024 -2.486 22.531 1.00 92.00 113 PRO A N 1
ATOM 900 C CA . PRO A 1 113 ? -23.718 -1.381 23.443 1.00 92.00 113 PRO A CA 1
ATOM 901 C C . PRO A 1 113 ? -22.604 -1.724 24.446 1.00 92.00 113 PRO A C 1
ATOM 903 O O . PRO A 1 113 ? -21.908 -0.831 24.923 1.00 92.00 113 PRO A O 1
ATOM 906 N N . ASP A 1 114 ? -22.415 -3.010 24.749 1.00 93.06 114 ASP A N 1
ATOM 907 C CA . ASP A 1 114 ? -21.346 -3.529 25.606 1.00 93.06 114 ASP A CA 1
ATOM 908 C C . ASP A 1 114 ? -20.003 -3.715 24.879 1.00 93.06 114 ASP A C 1
ATOM 910 O O . ASP A 1 114 ? -18.975 -3.956 25.518 1.00 93.06 114 ASP A O 1
ATOM 914 N N . GLU A 1 115 ? -19.985 -3.594 23.550 1.00 93.88 115 GLU A N 1
ATOM 915 C CA . GLU A 1 115 ? -18.765 -3.756 22.775 1.00 93.88 115 GLU A CA 1
ATOM 916 C C . GLU A 1 115 ? -17.852 -2.540 22.942 1.00 93.88 115 GLU A C 1
ATOM 918 O O . GLU A 1 115 ? -18.265 -1.388 22.812 1.00 93.88 115 GLU A O 1
ATOM 923 N N . THR A 1 116 ? -16.577 -2.813 23.213 1.00 96.81 116 THR A N 1
ATOM 924 C CA . THR A 1 116 ? -15.532 -1.796 23.305 1.00 96.81 116 THR A CA 1
ATOM 925 C C . THR A 1 116 ? -14.467 -2.047 22.250 1.00 96.81 116 THR A C 1
ATOM 927 O O . THR A 1 116 ? -13.975 -3.169 22.080 1.00 96.81 116 THR A O 1
ATOM 930 N N . ARG A 1 117 ? -14.098 -0.986 21.532 1.00 96.56 117 ARG A N 1
ATOM 931 C CA . ARG A 1 117 ? -13.077 -1.031 20.482 1.00 96.56 117 ARG A CA 1
ATOM 932 C C . ARG A 1 117 ? -11.980 -0.012 20.756 1.00 96.56 117 ARG A C 1
ATOM 934 O O . ARG A 1 117 ? -12.223 1.033 21.355 1.00 96.56 117 ARG A O 1
ATOM 941 N N . CYS A 1 118 ? -10.767 -0.353 20.344 1.00 95.88 118 CYS A N 1
ATOM 942 C CA . CYS A 1 118 ? -9.584 0.483 20.449 1.00 95.88 118 CYS A CA 1
ATOM 943 C C . CYS A 1 118 ? -9.609 1.552 19.357 1.00 95.88 118 CYS A C 1
ATOM 945 O O . CYS A 1 118 ? -9.769 1.229 18.173 1.00 95.88 118 CYS A O 1
ATOM 947 N N . TYR A 1 119 ? -9.452 2.809 19.755 1.00 95.06 119 TYR A N 1
ATOM 948 C CA . TYR A 1 119 ? -9.318 3.927 18.838 1.00 95.06 119 TYR A CA 1
ATOM 949 C C . TYR A 1 119 ? -7.859 4.051 18.368 1.00 95.06 119 TYR A C 1
ATOM 951 O O . TYR A 1 119 ? -6.955 4.083 19.202 1.00 95.06 119 TYR A O 1
ATOM 959 N N . PRO A 1 120 ? -7.590 4.121 17.052 1.00 88.38 120 PRO A N 1
ATOM 960 C CA . PRO A 1 120 ? -6.225 4.031 16.533 1.00 88.38 120 PRO A CA 1
ATOM 961 C C . PRO A 1 120 ? -5.318 5.221 16.883 1.00 88.38 120 PRO A C 1
ATOM 963 O O . PRO A 1 120 ? -4.103 5.072 16.807 1.00 88.38 120 PRO A O 1
ATOM 966 N N . GLU A 1 121 ? -5.862 6.392 17.238 1.00 90.62 121 GLU A N 1
ATOM 967 C CA . GLU A 1 121 ? -5.032 7.582 17.501 1.00 90.62 121 GLU A CA 1
ATOM 968 C C . GLU A 1 121 ? -4.543 7.669 18.951 1.00 90.62 121 GLU A C 1
ATOM 970 O O . GLU A 1 121 ? -3.402 8.059 19.186 1.00 90.62 121 GLU A O 1
ATOM 975 N N . ASP A 1 122 ? -5.389 7.321 19.926 1.00 94.62 122 ASP A N 1
ATOM 976 C CA . ASP A 1 122 ? -5.057 7.403 21.357 1.00 94.62 122 ASP A CA 1
ATOM 977 C C . ASP A 1 122 ? -4.855 6.028 22.015 1.00 94.62 122 ASP A C 1
ATOM 979 O O . ASP A 1 122 ? -4.436 5.960 23.170 1.00 94.62 122 ASP A O 1
ATOM 983 N N . MET A 1 123 ? -5.116 4.939 21.279 1.00 92.19 123 MET A N 1
ATOM 984 C CA . MET A 1 123 ? -5.061 3.552 21.753 1.00 92.19 123 MET A CA 1
ATOM 985 C C . MET A 1 123 ? -5.965 3.281 22.970 1.00 92.19 123 MET A C 1
ATOM 987 O O . MET A 1 123 ? -5.738 2.330 23.724 1.00 92.19 123 MET A O 1
ATOM 991 N N . MET A 1 124 ? -6.999 4.104 23.175 1.00 96.19 124 MET A N 1
ATOM 992 C CA . MET A 1 124 ? -7.977 3.945 24.250 1.00 96.19 124 MET A CA 1
ATOM 993 C C . MET A 1 124 ? -9.197 3.156 23.773 1.00 96.19 124 MET A C 1
ATOM 995 O O . MET A 1 124 ? -9.563 3.165 22.598 1.00 96.19 124 MET A O 1
ATOM 999 N N . TYR A 1 125 ? -9.854 2.476 24.712 1.00 96.38 125 TYR A N 1
ATOM 1000 C CA . TYR A 1 125 ? -11.058 1.694 24.444 1.00 96.38 125 TYR A CA 1
ATOM 1001 C C . TYR A 1 125 ? -12.313 2.523 24.698 1.00 96.38 125 TYR A C 1
ATOM 1003 O O . TYR A 1 125 ? -12.517 3.011 25.810 1.00 96.38 125 TYR A O 1
ATOM 1011 N N . TYR A 1 126 ? -13.17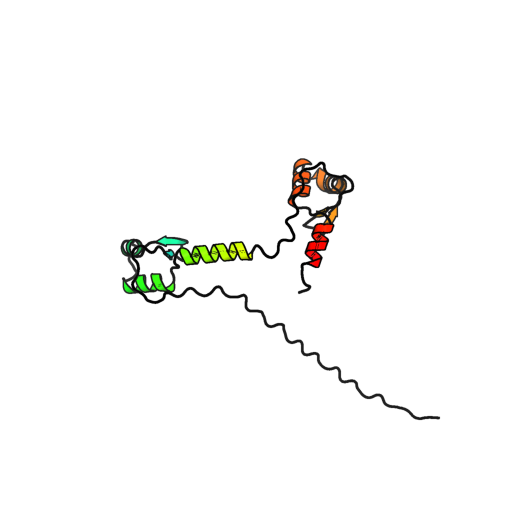3 2.627 23.688 1.00 97.62 126 TYR A N 1
ATOM 1012 C CA . TYR A 1 126 ? -14.466 3.302 23.788 1.00 97.62 126 TYR A CA 1
ATOM 1013 C C . TYR A 1 126 ? -15.594 2.323 23.481 1.00 97.62 126 TYR A C 1
ATOM 1015 O O . TYR A 1 126 ? -15.424 1.433 22.649 1.00 97.62 126 TYR A O 1
ATOM 1023 N N . SER A 1 127 ? -16.740 2.499 24.140 1.00 97.06 127 SER A N 1
ATOM 1024 C CA . SER A 1 127 ? -18.022 2.000 23.637 1.00 97.06 127 SER A CA 1
ATOM 1025 C C . SER A 1 127 ? -18.539 2.937 22.544 1.00 97.06 127 SER A C 1
ATOM 1027 O O . SER A 1 127 ? -18.126 4.100 22.485 1.00 97.06 127 SER A O 1
ATOM 1029 N N . PHE A 1 128 ? -19.453 2.471 21.692 1.00 96.19 128 PHE A N 1
ATOM 1030 C CA . PHE A 1 128 ? -20.007 3.318 20.630 1.00 96.19 128 PHE A CA 1
ATOM 1031 C C . PHE A 1 128 ? -20.703 4.565 21.199 1.00 96.19 128 PHE A C 1
ATOM 1033 O O . PHE A 1 128 ? -20.498 5.672 20.708 1.00 96.19 128 PHE A O 1
ATOM 1040 N N . GLU A 1 129 ? -21.431 4.414 22.308 1.00 96.75 129 GLU A N 1
ATOM 1041 C CA . GLU A 1 129 ? -22.045 5.537 23.024 1.00 96.75 129 GLU A CA 1
ATOM 1042 C C . GLU A 1 129 ? -20.991 6.499 23.598 1.00 96.75 129 GLU A C 1
ATOM 1044 O O . GLU A 1 129 ? -21.118 7.715 23.459 1.00 96.75 129 GLU A O 1
ATOM 1049 N N . GLY A 1 130 ? -19.904 5.979 24.182 1.00 96.50 130 GLY A N 1
ATOM 1050 C CA . GLY A 1 130 ? -18.799 6.807 24.671 1.00 96.50 130 GLY A CA 1
ATOM 1051 C C . GLY A 1 130 ? -18.104 7.580 23.545 1.00 96.50 130 GLY A C 1
ATOM 1052 O O . GLY A 1 130 ? -17.720 8.738 23.727 1.00 96.50 130 GLY A O 1
ATOM 1053 N N . LEU A 1 131 ? -17.999 6.973 22.359 1.00 95.81 131 LEU A N 1
ATOM 1054 C CA . LEU A 1 131 ? -17.484 7.624 21.158 1.00 95.81 131 LEU A CA 1
ATOM 1055 C C . LEU A 1 131 ? -18.427 8.743 20.684 1.00 95.81 131 LEU A C 1
ATOM 1057 O O . LEU A 1 131 ? -17.965 9.852 20.417 1.00 95.81 131 LEU A O 1
ATOM 1061 N N . GLN A 1 132 ? -19.740 8.494 20.650 1.00 96.44 132 GLN A N 1
ATOM 1062 C CA . GLN A 1 132 ? -20.749 9.511 20.328 1.00 96.44 132 GLN A 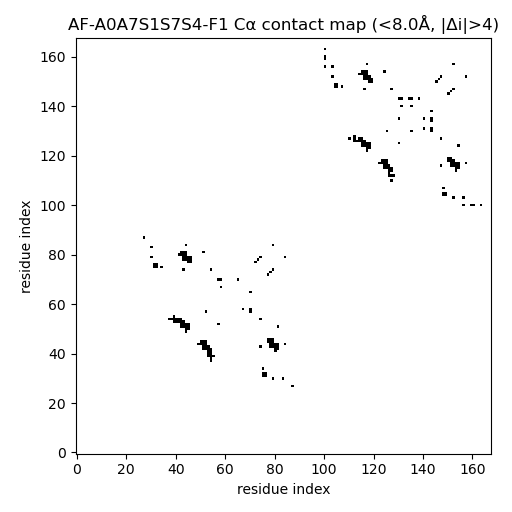CA 1
ATOM 1063 C C . GLN A 1 132 ? -20.756 10.665 21.335 1.00 96.44 132 GLN A C 1
ATOM 1065 O O . GLN A 1 132 ? -20.854 11.819 20.933 1.00 96.44 132 GLN A O 1
ATOM 1070 N N . GLN A 1 133 ? -20.588 10.398 22.630 1.00 97.00 133 GLN A N 1
ATOM 1071 C CA . GLN A 1 133 ? -20.493 11.462 23.634 1.00 97.00 133 GLN A CA 1
ATOM 1072 C C . GLN A 1 133 ? -19.228 12.314 23.456 1.00 97.00 133 GLN A C 1
ATOM 1074 O O . GLN A 1 133 ? -19.281 13.534 23.607 1.00 97.00 133 GLN A O 1
ATOM 1079 N N . LYS A 1 134 ? -18.092 11.693 23.109 1.00 96.50 134 LYS A N 1
ATOM 1080 C CA . LYS A 1 134 ? -16.811 12.397 22.943 1.00 96.50 134 LYS A CA 1
ATOM 1081 C C . LYS A 1 134 ? -16.726 13.183 21.630 1.00 96.50 134 LYS A C 1
ATOM 1083 O O . LYS A 1 134 ? -16.201 14.295 21.618 1.00 96.50 134 LYS A O 1
ATOM 1088 N N . PHE A 1 135 ? -17.231 12.615 20.535 1.00 96.31 135 PHE A N 1
ATOM 1089 C CA . PHE A 1 135 ? -17.032 13.137 19.178 1.00 96.31 135 PHE A CA 1
ATOM 1090 C C . PHE A 1 135 ? -18.319 13.549 18.457 1.00 96.31 135 PHE A C 1
ATOM 1092 O O . PHE A 1 135 ? -18.234 14.192 17.415 1.00 96.31 135 PHE A O 1
ATOM 1099 N N . GLY A 1 136 ? -19.504 13.253 18.994 1.00 94.62 136 GLY A N 1
ATOM 1100 C CA . GLY A 1 136 ? -20.789 13.515 18.328 1.00 94.62 136 GLY A CA 1
ATOM 1101 C C . GLY A 1 136 ? -21.112 14.995 18.101 1.00 94.62 136 GLY A C 1
ATOM 1102 O O . GLY A 1 136 ? -21.990 15.311 17.309 1.00 94.62 136 GLY A O 1
ATOM 1103 N N . GLY A 1 137 ? -20.388 15.914 18.750 1.00 94.38 137 GLY A N 1
ATOM 1104 C CA . GLY A 1 137 ? -20.452 17.349 18.445 1.00 94.38 137 GLY A CA 1
ATOM 1105 C C . GLY A 1 137 ? -19.570 17.791 17.269 1.00 94.38 137 GLY A C 1
ATOM 1106 O O . GLY A 1 137 ? -19.737 18.901 16.774 1.00 94.38 137 GLY A O 1
ATOM 1107 N N . GLN A 1 138 ? -18.621 16.954 16.837 1.00 96.19 138 GLN A N 1
ATOM 1108 C CA . GLN A 1 138 ? -17.647 17.258 15.779 1.00 96.19 138 GLN A CA 1
ATOM 1109 C C . GLN A 1 138 ? -17.888 16.436 14.511 1.00 96.19 138 GLN A C 1
ATOM 1111 O O . GLN A 1 138 ? -17.656 16.920 13.406 1.00 96.19 138 GLN A O 1
ATOM 1116 N N . VAL A 1 139 ? -18.336 15.191 14.673 1.00 95.31 139 VAL A N 1
ATOM 1117 C CA . VAL A 1 139 ? -18.474 14.209 13.598 1.00 95.31 139 VAL A CA 1
ATOM 1118 C C . VAL A 1 139 ? -19.919 13.698 13.585 1.00 95.31 139 VAL A C 1
ATOM 1120 O O . VAL A 1 139 ? -20.443 13.366 14.652 1.00 95.31 139 VAL A O 1
ATOM 1123 N N . PRO A 1 140 ? -20.586 13.626 12.415 1.00 97.00 140 PRO A N 1
ATOM 1124 C CA . PRO A 1 140 ? -21.932 13.070 12.329 1.00 97.00 140 PRO A CA 1
ATOM 1125 C C . PRO A 1 140 ? -21.937 11.587 12.721 1.00 97.00 140 PRO A C 1
ATOM 1127 O O . PRO A 1 140 ? -20.953 10.871 12.528 1.00 97.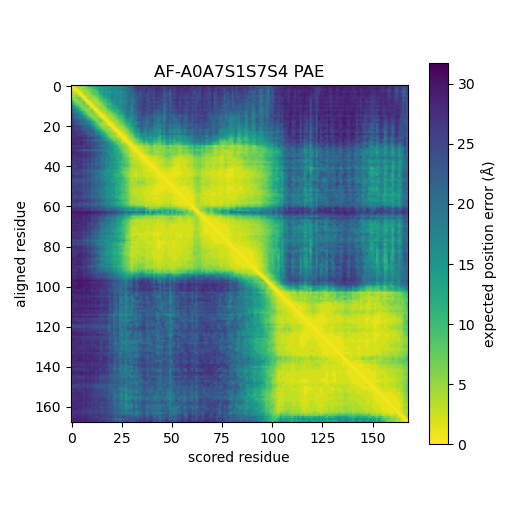00 140 PRO A O 1
ATOM 1130 N N . SER A 1 141 ? -23.068 11.106 13.240 1.00 94.25 141 SER A N 1
ATOM 1131 C CA . SER A 1 141 ? -23.213 9.728 13.728 1.00 94.25 141 SER A CA 1
ATOM 1132 C C . SER A 1 141 ? -22.883 8.666 12.675 1.00 94.25 141 SER A C 1
ATOM 1134 O O . SER A 1 141 ? -22.318 7.636 13.023 1.00 94.25 141 SER A O 1
ATOM 1136 N N . GLU A 1 142 ? -23.176 8.929 11.399 1.00 94.75 142 GLU A N 1
ATOM 1137 C CA . GLU A 1 142 ? -22.869 8.022 10.282 1.00 94.75 142 GLU A CA 1
ATOM 1138 C C . GLU A 1 142 ? -21.357 7.841 10.082 1.00 94.75 142 GLU A C 1
ATOM 1140 O O . GLU A 1 142 ? -20.875 6.723 9.925 1.00 94.75 142 GLU A O 1
ATOM 1145 N N . ALA A 1 143 ? -20.585 8.928 10.171 1.00 94.94 143 ALA A N 1
ATOM 1146 C CA . ALA A 1 143 ? -19.130 8.860 10.074 1.00 94.94 143 ALA A CA 1
ATOM 1147 C C . ALA A 1 143 ? -18.502 8.222 11.325 1.00 94.94 143 ALA A C 1
ATOM 1149 O O . ALA A 1 143 ? -17.479 7.548 11.220 1.00 94.94 143 ALA A O 1
ATOM 1150 N N . LEU A 1 144 ? -19.124 8.373 12.503 1.00 95.81 144 LEU A N 1
ATOM 1151 C CA . LEU A 1 144 ? -18.708 7.640 13.706 1.00 95.81 144 LEU A CA 1
ATOM 1152 C C . LEU A 1 144 ? -18.960 6.134 13.582 1.00 95.81 144 LEU A C 1
ATOM 1154 O O . LEU A 1 144 ? -18.127 5.348 14.028 1.00 95.81 144 LEU A O 1
ATOM 1158 N N . GLU A 1 145 ? -20.069 5.723 12.969 1.00 94.81 145 GLU A N 1
ATOM 1159 C CA . GLU A 1 145 ? -20.347 4.312 12.682 1.00 94.81 145 GLU A CA 1
ATOM 1160 C C . GLU A 1 145 ? -19.348 3.734 11.671 1.00 94.81 145 GLU A C 1
ATOM 1162 O O . GLU A 1 145 ? -18.796 2.653 11.895 1.00 94.81 145 GLU A O 1
ATOM 1167 N N . GLU A 1 146 ? -19.042 4.469 10.601 1.00 93.69 146 GLU A N 1
ATOM 1168 C CA . GLU A 1 146 ? -18.018 4.060 9.639 1.00 93.69 146 GLU A CA 1
ATOM 1169 C C . GLU A 1 146 ? -16.645 3.917 10.312 1.00 93.69 146 GLU A C 1
ATOM 1171 O O . GLU A 1 146 ? -15.967 2.901 10.138 1.00 93.69 146 GLU A O 1
ATOM 1176 N N . LEU A 1 147 ? -16.254 4.886 11.142 1.00 93.25 147 LEU A N 1
ATOM 1177 C CA . LEU A 1 147 ? -15.013 4.850 11.918 1.00 93.25 147 LEU A CA 1
ATOM 1178 C C . LEU A 1 147 ? -14.967 3.641 12.864 1.00 93.25 147 LEU A C 1
ATOM 1180 O O . LEU A 1 147 ? -13.959 2.928 12.913 1.00 93.25 147 LEU A O 1
ATOM 1184 N N . TRP A 1 148 ? -16.070 3.380 13.570 1.00 94.69 148 TRP A N 1
ATOM 1185 C CA . TRP A 1 148 ? -16.227 2.242 14.476 1.00 94.69 148 TRP A CA 1
ATOM 1186 C C . TRP A 1 148 ? -16.052 0.903 13.755 1.00 94.69 148 TRP A C 1
ATOM 1188 O O . TRP A 1 148 ? -15.390 0.005 14.278 1.00 94.69 148 TRP A O 1
ATOM 1198 N N . ARG A 1 149 ? -16.617 0.761 12.552 1.00 93.75 149 ARG A N 1
ATOM 1199 C CA . ARG A 1 149 ? -16.576 -0.484 11.768 1.00 93.75 149 ARG A CA 1
ATOM 1200 C C . ARG A 1 149 ? -15.279 -0.695 10.994 1.00 93.75 149 ARG A C 1
ATOM 1202 O O . ARG A 1 149 ? -14.854 -1.835 10.836 1.00 93.75 149 ARG A O 1
ATOM 1209 N N . THR A 1 150 ? -14.659 0.374 10.496 1.00 90.00 150 THR A N 1
ATOM 1210 C CA . THR A 1 150 ? -13.520 0.270 9.565 1.00 90.00 150 THR A CA 1
ATOM 1211 C C . THR A 1 150 ? -12.161 0.481 10.222 1.00 90.00 150 THR A C 1
ATOM 1213 O O . THR A 1 150 ? -11.175 -0.116 9.790 1.00 90.00 150 THR A O 1
ATOM 1216 N N . LYS A 1 151 ? -12.074 1.350 11.237 1.00 92.31 151 LYS A N 1
ATOM 1217 C CA . LYS A 1 151 ? -10.795 1.758 11.838 1.00 92.31 151 LYS A CA 1
ATOM 1218 C C . LYS A 1 151 ? -10.615 1.259 13.261 1.00 92.31 151 LYS A C 1
ATOM 1220 O O . LYS A 1 151 ? -9.480 1.001 13.660 1.00 92.31 151 LYS A O 1
ATOM 1225 N N . MET A 1 152 ? -11.696 1.145 14.028 1.00 94.50 152 MET A N 1
ATOM 1226 C CA . MET A 1 152 ? -11.616 0.684 15.409 1.00 94.50 152 MET A CA 1
ATOM 1227 C C . MET A 1 152 ? -11.632 -0.841 15.478 1.00 94.50 152 MET A C 1
ATOM 1229 O O . MET A 1 152 ? -12.454 -1.499 14.846 1.00 94.50 152 MET A O 1
ATOM 1233 N N . LYS A 1 153 ? -10.726 -1.408 16.276 1.00 93.44 153 LYS A N 1
ATOM 1234 C CA . LYS A 1 153 ? -10.590 -2.864 16.427 1.00 93.44 153 LYS A CA 1
ATOM 1235 C C . LYS A 1 153 ? -11.069 -3.307 17.805 1.00 93.44 153 LYS A C 1
ATOM 1237 O O . LYS A 1 153 ? -10.736 -2.645 18.790 1.00 93.44 153 LYS A O 1
ATOM 1242 N N . PRO A 1 154 ? -11.799 -4.425 17.933 1.00 94.06 154 PRO A N 1
ATOM 1243 C CA . PRO A 1 154 ? -12.158 -4.946 19.242 1.00 94.06 154 PRO A CA 1
ATOM 1244 C C . PRO A 1 154 ? -10.911 -5.403 20.005 1.00 94.06 154 PRO A C 1
ATOM 1246 O O . PRO A 1 154 ? -9.899 -5.798 19.422 1.00 94.06 154 PRO A O 1
ATOM 1249 N N . ARG A 1 155 ? -10.992 -5.362 21.337 1.00 91.69 155 ARG A N 1
ATOM 1250 C CA . ARG A 1 155 ? -9.859 -5.629 22.238 1.00 91.69 155 ARG A CA 1
ATOM 1251 C C . ARG A 1 155 ? -9.116 -6.930 21.955 1.00 91.69 155 ARG A C 1
ATOM 1253 O O . ARG A 1 155 ? -7.891 -6.930 21.913 1.00 91.69 155 ARG A O 1
ATOM 1260 N N . TRP A 1 156 ? -9.843 -8.010 21.693 1.00 90.19 156 TRP A N 1
ATOM 1261 C CA . TRP A 1 156 ? -9.242 -9.315 21.425 1.00 90.19 156 TRP A CA 1
ATOM 1262 C C . TRP A 1 156 ? -8.380 -9.328 20.148 1.00 90.19 156 TRP A C 1
ATOM 1264 O O . TRP A 1 156 ? -7.429 -10.104 20.065 1.00 90.19 156 TRP A O 1
ATOM 1274 N N . VAL A 1 157 ? -8.674 -8.469 19.160 1.00 90.00 157 VAL A N 1
ATOM 1275 C CA . VAL A 1 157 ? -7.850 -8.320 17.945 1.00 90.00 157 VAL A CA 1
ATOM 1276 C C . VAL A 1 157 ? -6.552 -7.609 18.289 1.00 90.00 157 VAL A C 1
ATOM 1278 O O . VAL A 1 157 ? -5.486 -8.093 17.924 1.00 90.00 157 VAL A O 1
ATOM 1281 N N . VAL A 1 158 ? -6.635 -6.507 19.038 1.00 90.69 158 VAL A N 1
ATOM 1282 C CA . VAL A 1 158 ? -5.461 -5.728 19.461 1.00 90.69 158 VAL A CA 1
ATOM 1283 C C . VAL A 1 158 ? -4.543 -6.562 20.354 1.00 90.69 158 VAL A C 1
ATOM 1285 O O . VAL A 1 158 ? -3.332 -6.546 20.168 1.00 90.69 158 VAL A O 1
ATOM 1288 N N . GLU A 1 159 ? -5.101 -7.344 21.281 1.00 87.81 159 GLU A N 1
ATOM 1289 C CA . GLU A 1 159 ? -4.330 -8.264 22.129 1.00 87.81 159 GLU A CA 1
ATOM 1290 C C . GLU A 1 159 ? -3.641 -9.358 21.298 1.00 87.81 159 GLU A C 1
ATOM 1292 O O . GLU A 1 159 ? -2.484 -9.692 21.554 1.00 87.81 159 GLU A O 1
ATOM 1297 N N . LYS A 1 160 ? -4.307 -9.877 20.259 1.00 86.44 160 LYS A N 1
ATOM 1298 C CA . LYS A 1 160 ? -3.717 -10.854 19.335 1.00 86.44 160 LYS A CA 1
ATOM 1299 C C . LYS A 1 160 ? -2.610 -10.246 18.468 1.00 86.44 160 LYS A C 1
ATOM 1301 O O . LYS A 1 160 ? -1.593 -10.900 18.259 1.00 86.44 160 LYS A O 1
ATOM 1306 N N . GLU A 1 161 ? -2.788 -9.017 17.983 1.00 85.69 161 GLU A N 1
ATOM 1307 C CA . GLU A 1 161 ? -1.761 -8.263 17.249 1.00 85.69 161 GLU A CA 1
ATOM 1308 C C . GLU A 1 161 ? -0.547 -7.966 18.131 1.00 85.69 161 GLU A C 1
ATOM 1310 O O . GLU A 1 161 ? 0.586 -8.206 17.717 1.00 85.69 161 GLU A O 1
ATOM 1315 N N . ALA A 1 162 ? -0.777 -7.518 19.367 1.00 85.50 162 ALA A N 1
ATOM 1316 C CA . ALA A 1 162 ? 0.279 -7.250 20.336 1.00 85.50 162 ALA A CA 1
ATOM 1317 C C . ALA A 1 162 ? 1.053 -8.524 20.711 1.00 85.50 162 ALA A C 1
ATOM 1319 O O . ALA A 1 162 ? 2.273 -8.483 20.812 1.00 85.50 162 ALA A O 1
ATOM 1320 N N . ALA A 1 163 ? 0.371 -9.664 20.861 1.00 84.31 163 ALA A N 1
ATOM 1321 C CA . ALA A 1 163 ? 1.023 -10.950 21.115 1.00 84.31 163 ALA A CA 1
ATOM 1322 C C . ALA A 1 163 ? 1.805 -11.485 19.901 1.00 84.31 163 ALA A C 1
ATOM 1324 O O . ALA A 1 163 ? 2.757 -12.247 20.069 1.00 84.31 163 ALA A O 1
ATOM 1325 N N . ALA A 1 164 ? 1.396 -11.120 18.681 1.00 80.00 164 ALA A N 1
ATOM 1326 C CA . ALA A 1 164 ? 2.066 -11.515 17.444 1.00 80.00 164 ALA A CA 1
ATOM 1327 C C . ALA A 1 164 ? 3.261 -10.617 17.089 1.00 80.00 164 ALA A C 1
ATOM 1329 O O . ALA A 1 164 ? 4.099 -11.027 16.287 1.00 80.00 164 ALA A O 1
ATOM 1330 N N . ALA A 1 165 ? 3.349 -9.413 17.659 1.00 78.94 165 ALA A N 1
ATOM 1331 C CA . ALA A 1 165 ? 4.500 -8.538 17.511 1.00 78.94 165 ALA A CA 1
ATOM 1332 C C . ALA A 1 165 ? 5.620 -9.010 18.461 1.00 78.94 165 ALA A C 1
ATOM 1334 O O . ALA A 1 165 ? 5.503 -8.810 19.670 1.00 78.94 165 ALA A O 1
ATOM 1335 N N . PRO A 1 166 ? 6.704 -9.646 17.970 1.00 67.62 166 PRO A N 1
ATOM 1336 C CA . PRO A 1 166 ? 7.843 -9.941 18.831 1.00 67.62 166 PRO A CA 1
ATOM 1337 C C . PRO A 1 166 ? 8.418 -8.620 19.359 1.00 67.62 166 PRO A C 1
ATOM 1339 O O . PRO A 1 166 ? 8.632 -7.697 18.569 1.00 67.62 166 PRO A O 1
ATOM 1342 N N . GLU A 1 167 ? 8.657 -8.527 20.674 1.00 59.34 167 GLU A N 1
ATOM 1343 C CA . GLU A 1 167 ? 9.427 -7.427 21.272 1.00 59.34 167 GLU A CA 1
ATOM 1344 C C . GLU A 1 167 ? 10.757 -7.314 20.515 1.00 59.34 167 GLU A C 1
ATOM 1346 O O . GLU A 1 167 ? 11.595 -8.216 20.568 1.00 59.34 167 GLU A O 1
ATOM 1351 N N . ARG A 1 168 ? 10.886 -6.248 19.722 1.00 48.47 168 ARG A N 1
ATOM 1352 C CA . ARG A 1 168 ? 12.068 -5.942 18.914 1.00 48.47 168 ARG A CA 1
ATOM 1353 C C . ARG A 1 168 ? 13.124 -5.211 19.725 1.00 48.47 168 ARG A C 1
ATOM 1355 O O . ARG A 1 168 ? 12.744 -4.304 20.497 1.00 48.47 168 ARG A O 1
#

Nearest PDB structures (foldseek):
  1wgm-assembly1_A  TM=4.098E-01  e=1.345E+00  Homo sapiens
  2qiz-assembly1_A  TM=2.571E-01  e=6.558E-01  Saccharomyces cerevisiae

Mean predicted aligned error: 15.27 Å

Organism: Alexandrium catenella (NCBI:txid2925)

Foldseek 3Di:
DDDDDDDDDDPPPPPPPPPPDPPPPPDDPQDADPPDDFDQPWWWQAPPPRDTDGLVRVVVDPPPDDDNVRSVVCCGRGTHTPVVVVVVVVVVVVVVPPDPQPPDADPPDDQDQPFWWQAPPPRDTDGLVRLCVVCVVPDPSVVSVVCCGPPTGTPVSVVVVVVVDPPD

Sequence (168 aa):
SPPRRRSRERSRERDGRRRPDQEEKPQAPAWKDDGGPINPEEARQHPEDRQYYTFAQLQASPSGQLGPQELEAMWREKMKPQAVVQQQEAAQTAGTSSTAAPEWKDDGGPIRPDETRCYPEDMMYYSFEGLQQKFGGQVPSEALEELWRTKMKPRWVVEKEAAAAPER